Protein AF-A0A7L4GRU5-F1 (afdb_monomer)

Sequence (83 aa):
RDEIAGCLEKAYEKILFSEAARVLFFPNAKKMAEYAKKRGWVLGGDDYYGFSRRQQKAEEATIPSTQLAQQVIEYARQLEMIV

Organism: Podargus strigoides (NCBI:txid8905)

InterPro domains:
  IPR006746 26S proteasome non-ATPase regulatory subunit Rpn12 [PTHR12387] (1-83)
  IPR033464 CSN8/PSMD8/EIF3K [PF10075] (1-59)

Mean predicted aligned error: 11.66 Å

Foldseek 3Di:
DVVQVVVCLAVDQKDALVVQCVSVVPPDSVVSVVVCVVVVFDQDPVRMTGNPPPPPVVPPPPVPVVVVVVVVVVVVVVVVVVD

Radius of gyration: 23.32 Å; Cα contacts (8 Å, |Δi|>4): 46; chains: 1; bounding box: 60×22×48 Å

Structure (mmCIF, N/CA/C/O backbone):
data_AF-A0A7L4GRU5-F1
#
_entry.id   AF-A0A7L4GRU5-F1
#
loop_
_atom_site.group_PDB
_atom_site.id
_atom_site.type_symbol
_atom_site.label_atom_id
_atom_site.label_alt_id
_atom_site.label_comp_id
_atom_site.label_asym_id
_atom_site.label_entity_id
_atom_site.label_seq_id
_atom_site.pdbx_PDB_ins_code
_atom_site.Cartn_x
_atom_site.Cartn_y
_atom_site.Cartn_z
_atom_site.occupancy
_atom_site.B_iso_or_equiv
_atom_site.auth_seq_id
_atom_site.auth_comp_id
_atom_site.auth_asym_id
_atom_site.auth_atom_id
_atom_site.pdbx_PDB_model_num
ATOM 1 N N . ARG A 1 1 ? -0.164 -10.607 8.943 1.00 78.38 1 ARG A N 1
ATOM 2 C CA . ARG A 1 1 ? -1.116 -9.505 8.641 1.00 78.38 1 ARG A CA 1
ATOM 3 C C . ARG A 1 1 ? -0.411 -8.365 7.923 1.00 78.38 1 ARG A C 1
ATOM 5 O O . ARG A 1 1 ? -0.931 -7.929 6.909 1.00 78.38 1 ARG A O 1
ATOM 12 N N . ASP A 1 2 ? 0.782 -7.969 8.370 1.00 82.62 2 ASP A N 1
ATOM 13 C CA . ASP A 1 2 ? 1.577 -6.925 7.709 1.00 82.62 2 ASP A CA 1
ATOM 14 C C . ASP A 1 2 ? 1.968 -7.246 6.260 1.00 82.62 2 ASP A C 1
ATOM 16 O O . ASP A 1 2 ? 1.879 -6.364 5.414 1.00 82.62 2 ASP A O 1
ATOM 20 N N . GLU A 1 3 ? 2.286 -8.504 5.944 1.00 85.38 3 GLU A N 1
ATOM 21 C CA . GLU A 1 3 ? 2.552 -8.930 4.557 1.00 85.38 3 GLU A CA 1
ATOM 22 C C . GLU A 1 3 ? 1.309 -8.846 3.659 1.00 85.38 3 GLU A C 1
ATOM 24 O O . GLU A 1 3 ? 1.385 -8.397 2.520 1.00 85.38 3 GLU A O 1
ATOM 29 N N . ILE A 1 4 ? 0.139 -9.220 4.188 1.00 86.50 4 ILE A N 1
ATOM 30 C CA . ILE A 1 4 ? -1.138 -9.135 3.463 1.00 86.50 4 ILE A CA 1
ATOM 31 C C . ILE A 1 4 ? -1.485 -7.664 3.212 1.00 86.50 4 ILE A C 1
ATOM 33 O O . ILE A 1 4 ? -1.870 -7.308 2.105 1.00 86.50 4 ILE A O 1
ATOM 37 N N . ALA A 1 5 ? -1.286 -6.799 4.211 1.00 84.12 5 ALA A N 1
ATOM 38 C CA . ALA A 1 5 ? -1.458 -5.356 4.068 1.00 84.12 5 ALA A CA 1
ATOM 39 C C . ALA A 1 5 ? -0.486 -4.762 3.034 1.00 84.12 5 ALA A C 1
ATOM 41 O O . ALA A 1 5 ? -0.905 -3.989 2.181 1.00 84.12 5 ALA A O 1
ATOM 42 N N . GLY A 1 6 ? 0.786 -5.173 3.050 1.00 84.44 6 GLY A N 1
ATOM 43 C CA . GLY A 1 6 ? 1.770 -4.744 2.054 1.00 84.44 6 GLY A CA 1
ATOM 44 C C . GLY A 1 6 ? 1.465 -5.252 0.641 1.00 84.44 6 GLY A C 1
ATOM 45 O O . GLY A 1 6 ? 1.745 -4.564 -0.336 1.00 84.44 6 GLY A O 1
ATOM 46 N N . CYS A 1 7 ? 0.868 -6.438 0.510 1.00 85.25 7 CYS A N 1
ATOM 47 C CA . CYS A 1 7 ? 0.382 -6.948 -0.771 1.00 85.25 7 CYS A CA 1
ATOM 48 C C . CYS A 1 7 ? -0.845 -6.163 -1.258 1.00 85.25 7 CYS A C 1
ATOM 50 O O . CYS A 1 7 ? -0.906 -5.802 -2.429 1.00 85.25 7 CYS A O 1
ATOM 52 N N . LEU A 1 8 ? -1.773 -5.823 -0.358 1.00 85.25 8 LEU A N 1
ATOM 53 C CA . LEU A 1 8 ? -2.943 -4.992 -0.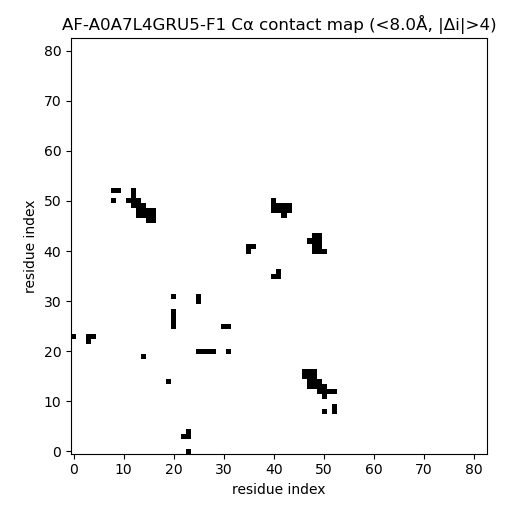658 1.00 85.25 8 LEU A CA 1
ATOM 54 C C . LEU A 1 8 ? -2.548 -3.602 -1.167 1.00 85.25 8 LEU A C 1
ATOM 56 O O . LEU A 1 8 ? -3.056 -3.180 -2.201 1.00 85.25 8 LEU A O 1
ATOM 60 N N . GLU A 1 9 ? -1.604 -2.941 -0.493 1.00 83.44 9 GLU A N 1
ATOM 61 C CA . GLU A 1 9 ? -1.059 -1.634 -0.899 1.00 83.44 9 GLU A CA 1
ATOM 62 C C . GLU A 1 9 ? -0.412 -1.666 -2.294 1.00 83.44 9 GLU A C 1
ATOM 64 O O . GLU A 1 9 ? -0.382 -0.655 -2.991 1.00 83.44 9 GLU A O 1
ATOM 69 N N . LYS A 1 10 ? 0.130 -2.821 -2.706 1.00 82.44 10 LYS A N 1
ATOM 70 C CA . LYS A 1 10 ? 0.766 -3.008 -4.020 1.00 82.44 10 LYS A CA 1
ATOM 71 C C . LYS A 1 10 ? -0.225 -3.410 -5.111 1.00 82.44 10 LYS A C 1
ATOM 73 O O . LYS A 1 10 ? -0.010 -3.068 -6.272 1.00 82.44 10 LYS A O 1
ATOM 78 N N . ALA A 1 11 ? -1.254 -4.176 -4.757 1.00 82.19 11 ALA A N 1
ATOM 79 C CA . ALA A 1 11 ? -2.210 -4.747 -5.701 1.00 82.19 11 ALA A CA 1
ATOM 80 C C . ALA A 1 11 ? -3.375 -3.801 -6.020 1.00 82.19 11 ALA A C 1
ATOM 82 O O . ALA A 1 11 ? -3.898 -3.841 -7.132 1.00 82.19 11 ALA A O 1
ATOM 83 N N . TYR A 1 12 ? -3.774 -2.953 -5.068 1.00 81.56 12 TYR A N 1
ATOM 84 C CA . TYR A 1 12 ? -4.934 -2.076 -5.199 1.00 81.56 12 TYR A CA 1
ATOM 85 C C . TYR A 1 12 ? -4.531 -0.604 -5.141 1.00 81.56 12 TYR A C 1
ATOM 87 O O . TYR A 1 12 ? -3.696 -0.207 -4.340 1.00 81.56 12 TYR A O 1
ATOM 95 N N . GLU A 1 13 ? -5.170 0.218 -5.970 1.00 81.00 13 GLU A N 1
ATOM 96 C CA . GLU A 1 13 ? -5.054 1.684 -5.920 1.00 81.00 13 GLU A CA 1
ATOM 97 C C . GLU A 1 13 ? -6.020 2.285 -4.887 1.00 81.00 13 GLU A C 1
ATOM 99 O O . GLU A 1 13 ? -5.728 3.269 -4.209 1.00 81.00 13 GLU A O 1
ATOM 104 N N . LYS A 1 14 ? -7.177 1.641 -4.712 1.00 85.25 14 LYS A N 1
ATOM 105 C CA . LYS A 1 14 ? -8.134 1.932 -3.649 1.00 85.25 14 LYS A CA 1
ATOM 106 C C . LYS A 1 14 ? -8.831 0.658 -3.188 1.00 85.25 14 LYS A C 1
ATOM 108 O O . LYS A 1 14 ? -9.059 -0.242 -3.995 1.00 85.25 14 LYS A O 1
ATOM 113 N N . ILE A 1 15 ? -9.205 0.593 -1.914 1.00 86.62 15 ILE A N 1
ATOM 114 C CA . ILE A 1 15 ? -9.982 -0.519 -1.343 1.00 86.62 15 ILE A CA 1
ATOM 115 C C . ILE A 1 15 ? -11.063 0.008 -0.400 1.00 86.62 15 ILE A C 1
ATOM 117 O O . ILE A 1 15 ? -10.820 0.967 0.329 1.00 86.62 15 ILE A O 1
ATOM 121 N N . LEU A 1 16 ? -12.241 -0.621 -0.390 1.00 88.62 16 LEU A N 1
ATOM 122 C CA . LEU A 1 16 ? -13.279 -0.311 0.596 1.00 88.62 16 LEU A CA 1
ATOM 123 C C . LEU A 1 16 ? -12.860 -0.744 2.002 1.00 88.62 16 LEU A C 1
ATOM 125 O O . LEU A 1 16 ? -12.190 -1.765 2.190 1.00 88.62 16 LEU A O 1
ATOM 129 N N . PHE A 1 17 ? -13.347 -0.016 3.002 1.00 86.44 17 PHE A N 1
ATOM 130 C CA . PHE A 1 17 ? -13.184 -0.346 4.411 1.00 86.44 17 PHE A CA 1
ATOM 131 C C . PHE A 1 17 ? -13.676 -1.764 4.748 1.00 86.44 17 PHE A C 1
ATOM 133 O O . PHE A 1 17 ? -12.972 -2.522 5.420 1.00 86.44 17 PHE A O 1
ATOM 140 N N . SER A 1 18 ? -14.854 -2.155 4.248 1.00 86.56 18 SER A N 1
ATOM 141 C CA . SER A 1 18 ? -15.436 -3.490 4.459 1.00 86.56 18 SER A CA 1
ATOM 142 C C . SER A 1 18 ? -14.547 -4.611 3.917 1.00 86.56 18 SER A C 1
ATOM 144 O O . SER A 1 18 ? -14.325 -5.624 4.586 1.00 86.56 18 SER A O 1
ATOM 146 N N . GLU A 1 19 ? -13.990 -4.406 2.727 1.00 86.94 19 GLU A N 1
ATOM 147 C CA . GLU A 1 19 ? -13.196 -5.402 2.013 1.00 86.94 19 GLU A CA 1
ATOM 148 C C . GLU A 1 19 ? -11.826 -5.553 2.661 1.00 86.94 19 GLU A C 1
ATOM 150 O O . GLU A 1 19 ? -11.380 -6.670 2.924 1.00 86.94 19 GLU A O 1
ATOM 155 N N . ALA A 1 20 ? -11.195 -4.441 3.029 1.00 87.12 20 ALA A N 1
ATOM 156 C CA . ALA A 1 20 ? 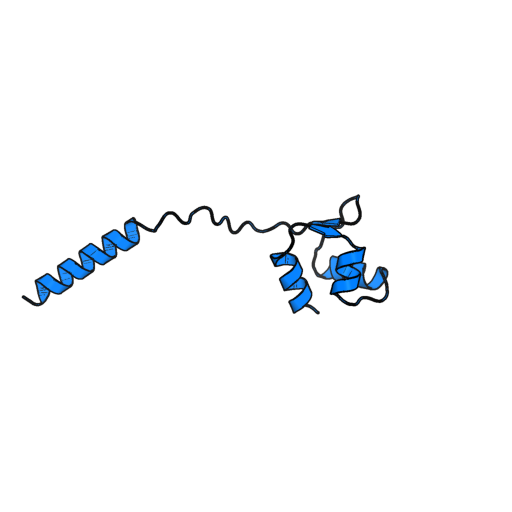-9.946 -4.465 3.774 1.00 87.12 20 ALA A CA 1
ATOM 157 C C . ALA A 1 20 ? -10.118 -5.111 5.163 1.00 87.12 20 ALA A C 1
ATOM 159 O O . ALA A 1 20 ? -9.257 -5.886 5.587 1.00 87.12 20 ALA A O 1
ATOM 160 N N . ALA A 1 21 ? -11.242 -4.876 5.854 1.00 8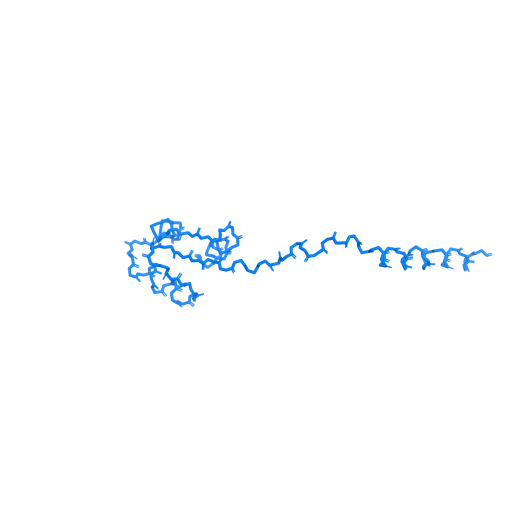7.75 21 ALA A N 1
ATOM 161 C CA . ALA A 1 21 ? -11.545 -5.543 7.122 1.00 87.75 21 ALA A CA 1
ATOM 162 C C . ALA A 1 21 ? -11.682 -7.067 6.956 1.00 87.75 21 ALA A C 1
ATOM 164 O O . ALA A 1 21 ? -11.151 -7.821 7.779 1.00 87.75 21 ALA A O 1
ATOM 165 N N . ARG A 1 22 ? -12.331 -7.523 5.874 1.00 87.38 22 ARG A N 1
ATOM 166 C CA . ARG A 1 22 ? -12.474 -8.948 5.541 1.00 87.38 22 ARG A CA 1
ATOM 167 C C . ARG A 1 22 ? -11.127 -9.590 5.209 1.00 87.38 22 ARG A C 1
ATOM 169 O O . ARG A 1 22 ? -10.795 -10.617 5.793 1.00 87.38 22 ARG A O 1
ATOM 176 N N . VAL A 1 23 ? -10.335 -8.977 4.327 1.00 87.69 23 VAL A N 1
ATOM 177 C CA . VAL A 1 23 ? -9.042 -9.526 3.872 1.00 87.69 23 VAL A CA 1
ATOM 178 C C . VAL A 1 23 ? -8.011 -9.577 5.004 1.00 87.69 23 VAL A C 1
ATOM 180 O O . VAL A 1 23 ? -7.222 -10.516 5.091 1.00 87.69 23 VAL A O 1
ATOM 183 N N . LEU A 1 24 ? -8.022 -8.599 5.912 1.00 87.00 24 LEU A N 1
ATOM 184 C CA . LEU A 1 24 ? -7.126 -8.572 7.075 1.00 87.00 24 LEU A CA 1
ATOM 185 C C . LEU A 1 24 ? -7.675 -9.357 8.283 1.00 87.00 24 LEU A C 1
ATOM 187 O O . LEU A 1 24 ? -6.994 -9.464 9.314 1.00 87.00 24 LEU A O 1
ATOM 191 N N . PHE A 1 25 ? -8.867 -9.950 8.148 1.00 87.31 25 PHE A N 1
ATOM 192 C CA . PHE A 1 25 ? -9.564 -10.724 9.177 1.00 87.31 25 PHE A CA 1
ATOM 193 C C . PHE A 1 25 ? -9.763 -9.938 10.481 1.00 87.31 25 PHE A C 1
ATOM 195 O O . PHE A 1 25 ? -9.487 -10.443 11.577 1.00 87.31 25 PHE A O 1
ATOM 202 N N . PHE A 1 26 ? -10.195 -8.679 10.380 1.00 86.12 26 PHE A N 1
ATOM 203 C CA . PHE A 1 26 ? -10.544 -7.878 11.549 1.00 86.12 26 PHE A CA 1
ATOM 204 C C . PHE A 1 26 ? -12.009 -8.107 11.944 1.00 86.12 26 PHE A C 1
ATOM 206 O O . PHE A 1 26 ? -12.902 -7.851 11.143 1.00 86.12 26 PHE A O 1
ATOM 213 N N . PRO A 1 27 ? -12.284 -8.516 13.197 1.00 82.00 27 PRO A N 1
ATOM 214 C CA . PRO A 1 27 ? -13.652 -8.714 13.677 1.00 82.00 27 PRO A CA 1
ATOM 215 C C . PRO A 1 27 ? -14.354 -7.402 14.057 1.00 82.00 27 PRO A C 1
ATOM 217 O O . PRO A 1 27 ? -15.549 -7.398 14.316 1.00 82.00 27 PRO A O 1
ATOM 220 N N . ASN A 1 28 ? -13.617 -6.291 14.160 1.00 85.50 28 ASN A N 1
ATOM 221 C CA . ASN A 1 28 ? -14.156 -5.010 14.602 1.00 85.50 28 ASN A CA 1
ATOM 222 C C . ASN A 1 28 ? -13.575 -3.867 13.763 1.00 85.50 28 ASN A C 1
ATOM 224 O O . ASN A 1 28 ? -12.352 -3.753 13.627 1.00 85.50 28 ASN A O 1
ATOM 228 N N . ALA A 1 29 ? -14.457 -2.992 13.279 1.00 84.31 29 ALA A N 1
ATOM 229 C CA . ALA A 1 29 ? -14.120 -1.793 12.521 1.00 84.31 29 ALA A CA 1
ATOM 230 C C . ALA A 1 29 ? -13.118 -0.889 13.264 1.00 84.31 29 ALA A C 1
ATOM 232 O O . ALA A 1 29 ? -12.192 -0.353 12.662 1.00 84.31 29 ALA A O 1
ATOM 233 N N . LYS A 1 30 ? -13.219 -0.790 14.597 1.00 85.81 30 LYS A N 1
ATOM 234 C CA . LYS A 1 30 ? -12.292 0.028 15.399 1.00 85.81 30 LYS A CA 1
ATOM 235 C C . LYS A 1 30 ? -10.834 -0.433 15.285 1.00 85.81 30 LYS A C 1
ATOM 237 O O . LYS A 1 30 ? -9.948 0.390 15.087 1.00 85.81 30 LYS A O 1
ATOM 242 N N . LYS A 1 31 ? -10.594 -1.750 15.342 1.00 85.94 31 LYS A N 1
ATOM 243 C CA . LYS A 1 31 ? -9.240 -2.327 15.228 1.00 85.94 31 LYS A CA 1
ATOM 244 C C . LYS A 1 31 ? -8.657 -2.136 13.831 1.00 85.94 31 LYS A C 1
ATOM 246 O O . LYS A 1 31 ? -7.456 -1.939 13.683 1.00 85.94 31 LYS A O 1
ATOM 251 N N . MET A 1 32 ? -9.517 -2.185 12.818 1.00 86.25 32 MET A N 1
ATOM 252 C CA . MET A 1 32 ? -9.140 -1.918 11.437 1.00 86.25 32 MET A CA 1
ATOM 253 C C . MET A 1 32 ? -8.730 -0.448 11.263 1.00 86.25 32 MET A C 1
ATOM 255 O O . MET A 1 32 ? -7.652 -0.176 10.744 1.00 86.25 32 MET A O 1
ATOM 259 N N . ALA A 1 33 ? -9.514 0.491 11.801 1.00 85.38 33 ALA A N 1
ATOM 260 C CA . ALA A 1 33 ? -9.205 1.919 11.748 1.00 85.38 33 ALA A CA 1
ATOM 261 C C . ALA A 1 33 ? -7.904 2.282 12.494 1.00 85.38 33 ALA A C 1
ATOM 263 O O . ALA A 1 33 ? -7.118 3.096 12.009 1.00 85.38 33 ALA A O 1
ATOM 264 N N . GLU A 1 34 ? -7.635 1.664 13.649 1.00 88.06 34 GLU A N 1
ATOM 265 C CA . GLU A 1 34 ? -6.348 1.803 14.351 1.00 88.06 34 GLU A CA 1
ATOM 266 C C . GLU A 1 34 ? -5.178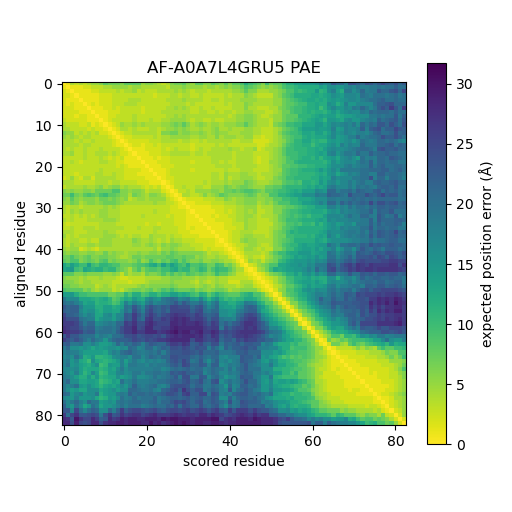 1.276 13.514 1.00 88.06 34 GLU A C 1
ATOM 268 O O . GLU A 1 34 ? -4.123 1.908 13.441 1.00 88.06 34 GLU A O 1
ATOM 273 N N . TYR A 1 35 ? -5.373 0.137 12.846 1.00 87.88 35 TYR A N 1
ATOM 274 C CA . TYR A 1 35 ? -4.365 -0.455 11.973 1.00 87.88 35 TYR A CA 1
ATOM 275 C C . TYR A 1 35 ? -4.082 0.425 10.747 1.00 87.88 35 TYR A C 1
ATOM 277 O O . TYR A 1 35 ? -2.921 0.686 10.430 1.00 87.88 35 TYR A O 1
ATOM 285 N N . ALA A 1 36 ? -5.134 0.952 10.119 1.00 85.56 36 ALA A N 1
ATOM 286 C CA . ALA A 1 36 ? -5.045 1.914 9.028 1.00 85.56 36 ALA A CA 1
ATOM 287 C C . ALA A 1 36 ? -4.265 3.171 9.449 1.00 85.56 36 ALA A C 1
ATOM 289 O O . ALA A 1 36 ? -3.343 3.580 8.747 1.00 85.56 36 ALA A O 1
ATOM 290 N N . LYS A 1 37 ? -4.540 3.726 10.641 1.00 86.00 37 LYS A N 1
A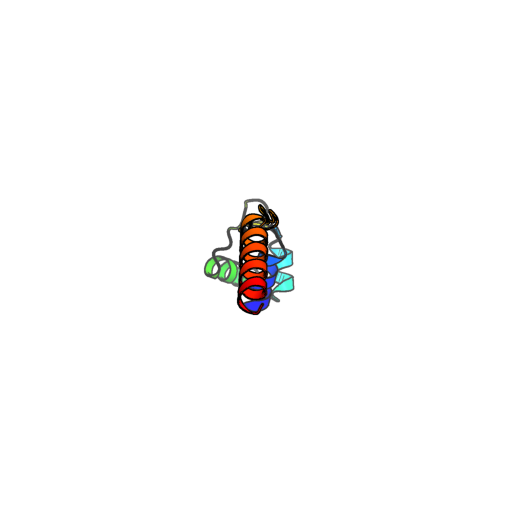TOM 291 C CA . LYS A 1 37 ? -3.776 4.859 11.196 1.00 86.00 37 LYS A CA 1
ATOM 292 C C . LYS A 1 37 ? -2.302 4.525 11.414 1.00 86.00 37 LYS A C 1
ATOM 294 O O . LYS A 1 37 ? -1.447 5.324 11.046 1.00 86.00 37 LYS A O 1
ATOM 299 N N . LYS A 1 38 ? -1.989 3.347 11.968 1.00 88.38 38 LYS A N 1
ATOM 300 C CA . LYS A 1 38 ? -0.601 2.894 12.181 1.00 88.38 38 LYS A CA 1
ATOM 301 C C . LYS A 1 38 ? 0.184 2.784 10.867 1.00 88.38 38 LYS A C 1
ATOM 303 O O . LYS A 1 38 ? 1.384 3.037 10.852 1.00 88.38 38 LYS A O 1
ATOM 308 N N . ARG A 1 39 ? -0.495 2.408 9.781 1.00 83.69 39 ARG A N 1
ATOM 309 C CA . ARG A 1 39 ? 0.057 2.288 8.421 1.00 83.69 39 ARG A CA 1
ATOM 310 C C . ARG A 1 39 ? 0.023 3.588 7.610 1.00 83.69 39 ARG A C 1
ATOM 312 O O . ARG A 1 39 ? 0.605 3.631 6.533 1.00 83.69 39 ARG A O 1
ATOM 319 N N . GLY A 1 40 ? -0.638 4.634 8.107 1.00 82.62 40 GLY A N 1
ATOM 320 C CA . GLY A 1 40 ? -0.799 5.903 7.392 1.00 82.62 40 GLY A CA 1
ATOM 321 C C . GLY A 1 40 ? -1.820 5.855 6.250 1.00 82.62 40 GLY A C 1
ATOM 322 O O . GLY A 1 40 ? -1.761 6.687 5.349 1.00 82.62 40 GLY A O 1
ATOM 323 N N . TRP A 1 41 ? -2.746 4.892 6.258 1.00 86.12 41 TRP A N 1
ATOM 324 C CA . TRP A 1 41 ? -3.821 4.829 5.270 1.00 86.12 41 TRP A CA 1
ATOM 325 C C . TRP A 1 41 ? -4.831 5.950 5.528 1.00 86.12 41 TRP A C 1
ATOM 327 O O . TRP A 1 41 ? -5.332 6.105 6.645 1.00 86.12 41 TRP A O 1
ATOM 337 N N . VAL A 1 42 ? -5.153 6.717 4.488 1.00 80.38 42 VAL A N 1
ATOM 338 C CA . VAL A 1 42 ? -6.123 7.814 4.568 1.00 80.38 42 VAL A CA 1
ATOM 339 C C . VAL A 1 42 ? -7.487 7.294 4.130 1.00 80.38 42 VAL A C 1
ATOM 341 O O . VAL A 1 42 ? -7.618 6.753 3.032 1.00 80.38 42 VAL A O 1
ATOM 344 N N . LEU A 1 43 ? -8.489 7.445 4.997 1.00 81.44 43 LEU A N 1
ATOM 345 C CA . LEU A 1 43 ? -9.880 7.136 4.679 1.00 81.44 43 LEU A CA 1
ATOM 346 C C . LEU A 1 43 ? -10.490 8.336 3.942 1.00 81.44 43 LEU A C 1
ATOM 348 O O . LEU A 1 43 ? -10.557 9.434 4.497 1.00 81.44 43 LEU A O 1
ATOM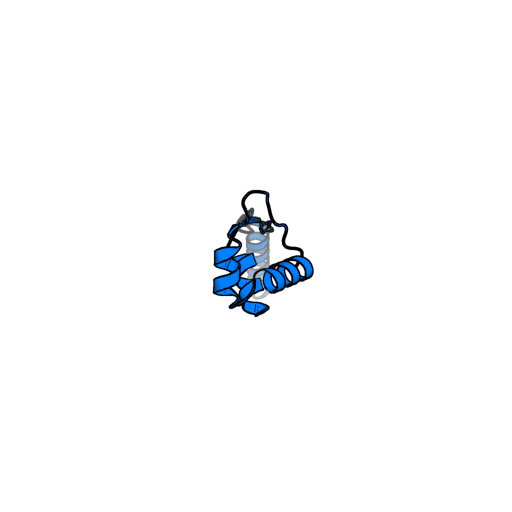 352 N N . GLY A 1 44 ? -10.884 8.139 2.687 1.00 78.62 44 GLY A N 1
ATOM 353 C CA . GLY A 1 44 ? -11.646 9.119 1.916 1.00 78.62 44 GLY A CA 1
ATOM 354 C C . GLY A 1 44 ? -13.106 9.193 2.374 1.00 78.62 44 GLY A C 1
ATOM 355 O O . GLY A 1 44 ? -13.581 8.326 3.101 1.00 78.62 44 GLY A O 1
ATOM 356 N N . GLY A 1 45 ? -13.841 10.209 1.911 1.00 73.56 45 GLY A N 1
ATOM 357 C CA . GLY A 1 45 ? -15.240 10.452 2.304 1.00 73.56 45 GLY A CA 1
ATOM 358 C C . GLY A 1 45 ? -16.262 9.382 1.887 1.00 73.56 45 GLY A C 1
ATOM 359 O O . GLY A 1 45 ? -17.423 9.504 2.250 1.00 73.56 45 GLY A O 1
ATOM 360 N N . ASP A 1 46 ? -15.840 8.350 1.153 1.00 77.06 46 ASP A N 1
ATOM 361 C CA . ASP A 1 46 ? -16.680 7.258 0.629 1.00 77.06 46 ASP A CA 1
ATOM 362 C C . ASP A 1 46 ? -16.269 5.893 1.242 1.00 77.06 46 ASP A C 1
ATOM 364 O O . ASP A 1 46 ? -16.449 4.836 0.656 1.00 77.06 46 ASP A O 1
ATOM 368 N N . ASP A 1 47 ? -15.620 5.901 2.415 1.00 82.50 47 ASP A N 1
ATOM 369 C CA . ASP A 1 47 ? -15.095 4.700 3.095 1.00 82.50 47 ASP A CA 1
ATOM 370 C C . ASP A 1 47 ? -14.047 3.901 2.291 1.00 82.50 47 ASP A C 1
ATOM 372 O O . ASP A 1 47 ? -13.832 2.705 2.508 1.00 82.50 47 ASP A O 1
ATOM 376 N N . TYR A 1 48 ? -13.330 4.566 1.382 1.00 84.50 48 TYR A N 1
ATOM 377 C CA . TYR A 1 48 ? -12.202 3.975 0.659 1.00 84.50 48 TYR A CA 1
ATOM 378 C C . TYR A 1 48 ? -10.869 4.380 1.277 1.00 8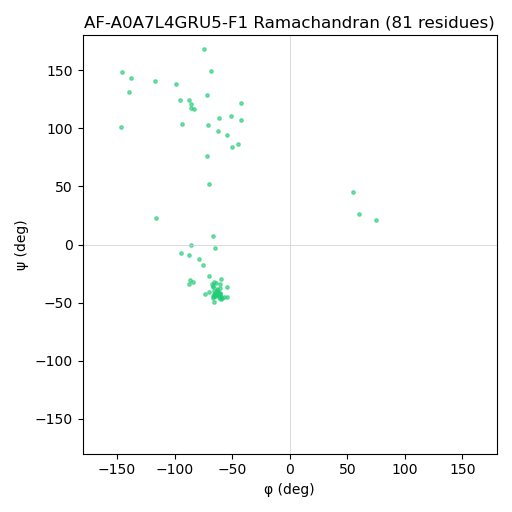4.50 48 TYR A C 1
ATOM 380 O O . TYR A 1 48 ? -10.630 5.552 1.569 1.00 84.50 48 TYR A O 1
ATOM 388 N N . TYR A 1 49 ? -9.956 3.420 1.375 1.00 84.38 49 TYR A N 1
ATOM 389 C CA . TYR A 1 49 ? -8.539 3.689 1.560 1.00 84.38 49 TYR A CA 1
ATOM 390 C C . TYR A 1 49 ? -7.888 3.903 0.206 1.00 84.38 49 TYR A C 1
ATOM 392 O O . TYR A 1 49 ? -7.931 3.020 -0.651 1.00 84.38 49 TYR A O 1
ATOM 400 N N . GLY A 1 50 ? -7.302 5.084 0.021 1.00 78.69 50 GLY A N 1
ATOM 401 C CA . GLY A 1 50 ? -6.470 5.388 -1.135 1.00 78.69 50 GLY A CA 1
ATOM 402 C C . GLY A 1 50 ? -5.041 4.932 -0.880 1.00 78.69 50 GLY A C 1
ATOM 403 O O . GLY A 1 50 ? -4.373 5.451 0.017 1.00 78.69 50 GLY A O 1
ATOM 404 N N . PHE A 1 51 ? -4.559 3.991 -1.682 1.00 79.38 51 PHE A N 1
ATOM 405 C CA . PHE A 1 51 ? -3.142 3.689 -1.763 1.00 79.38 51 PHE A CA 1
ATOM 406 C C . PHE A 1 51 ? -2.608 4.520 -2.905 1.00 79.38 51 PHE A C 1
ATOM 408 O O . PHE A 1 51 ? -2.845 4.222 -4.073 1.00 79.38 51 PHE A O 1
ATOM 415 N N . SER A 1 52 ? -1.914 5.607 -2.565 1.00 62.69 52 SER A N 1
ATOM 416 C CA . SER A 1 52 ? -1.146 6.317 -3.572 1.00 62.69 52 SER A CA 1
ATOM 417 C C . SER A 1 52 ? -0.105 5.323 -4.051 1.00 62.69 52 SER A C 1
ATOM 419 O O . SER A 1 52 ? 0.900 5.077 -3.375 1.00 62.69 52 SER A O 1
ATOM 421 N N . ARG A 1 53 ? -0.393 4.674 -5.185 1.00 61.44 53 ARG A N 1
ATOM 422 C CA . ARG A 1 53 ? 0.600 3.943 -5.941 1.00 61.44 53 ARG A CA 1
ATOM 423 C C . ARG A 1 53 ? 1.688 4.992 -6.076 1.00 61.44 53 ARG A C 1
ATOM 425 O O . ARG A 1 53 ? 1.520 5.975 -6.797 1.00 61.44 53 ARG A O 1
ATOM 432 N N . ARG A 1 54 ? 2.827 4.798 -5.399 1.00 51.41 54 ARG A N 1
ATOM 433 C CA . ARG A 1 54 ? 4.065 5.159 -6.069 1.00 51.41 54 ARG A CA 1
ATOM 434 C C . ARG A 1 54 ? 3.935 4.359 -7.345 1.00 51.41 54 ARG A C 1
ATOM 436 O O . ARG A 1 54 ? 4.209 3.162 -7.368 1.00 51.41 54 ARG A O 1
ATOM 443 N N . GLN A 1 55 ? 3.410 5.010 -8.379 1.00 49.53 55 GLN A N 1
ATOM 444 C CA . GLN A 1 55 ? 3.904 4.851 -9.708 1.00 49.53 55 GLN A CA 1
ATOM 445 C C . GLN A 1 55 ? 5.420 4.925 -9.489 1.00 49.53 55 GLN A C 1
ATOM 447 O O . GLN A 1 55 ? 6.049 5.969 -9.598 1.00 49.53 55 GLN A O 1
ATOM 452 N N . GLN A 1 56 ? 6.032 3.778 -9.186 1.00 48.06 56 GLN A N 1
ATOM 453 C CA . GLN A 1 56 ? 7.057 3.294 -10.070 1.00 48.06 56 GLN A CA 1
ATOM 454 C C . GLN A 1 56 ? 6.375 3.358 -11.420 1.00 48.06 56 GLN A C 1
ATOM 456 O O . GLN A 1 56 ? 5.666 2.448 -11.848 1.00 48.06 56 GLN A O 1
ATOM 461 N N . LYS A 1 57 ? 6.438 4.568 -11.974 1.00 45.97 57 LYS A N 1
ATOM 462 C CA . LYS A 1 57 ? 6.350 4.816 -13.370 1.00 45.97 57 LYS A CA 1
ATOM 463 C C . LYS A 1 57 ? 7.228 3.705 -13.920 1.00 45.97 57 LYS A C 1
ATOM 465 O O . LYS A 1 57 ? 8.432 3.674 -13.714 1.00 45.97 57 LYS A O 1
ATOM 470 N N . ALA A 1 58 ? 6.567 2.727 -14.516 1.00 46.72 58 ALA A N 1
ATOM 471 C CA . ALA A 1 58 ? 7.180 1.971 -15.581 1.00 46.72 58 ALA A CA 1
ATOM 472 C C . ALA A 1 58 ? 7.403 2.899 -16.803 1.00 46.72 58 ALA A C 1
ATOM 474 O O . ALA A 1 58 ? 7.777 2.434 -17.868 1.00 46.72 58 ALA A O 1
ATOM 475 N N . GLU A 1 59 ? 7.165 4.212 -16.670 1.00 48.56 59 GLU A N 1
ATOM 476 C CA . GLU A 1 59 ? 7.909 5.252 -17.374 1.00 48.56 59 GLU A CA 1
ATOM 477 C C . GLU A 1 59 ? 9.316 5.274 -16.746 1.00 48.56 59 GLU A C 1
ATOM 479 O O . GLU A 1 59 ? 9.504 5.705 -15.619 1.00 48.56 59 GLU A O 1
ATOM 484 N N . GLU A 1 60 ? 10.359 4.741 -17.341 1.00 48.94 60 GLU A N 1
ATOM 485 C CA . GLU A 1 60 ? 10.621 4.581 -18.749 1.00 48.94 60 GLU A CA 1
ATOM 486 C C . GLU A 1 60 ? 11.400 3.278 -18.879 1.00 48.94 60 GLU A C 1
ATOM 488 O O . GLU A 1 60 ? 12.607 3.234 -18.665 1.00 48.94 60 GLU A O 1
ATOM 493 N N . ALA A 1 61 ? 10.733 2.200 -19.281 1.00 52.16 61 ALA A N 1
ATOM 494 C CA . ALA A 1 61 ? 11.427 1.145 -20.010 1.00 52.16 61 ALA A CA 1
ATOM 495 C C . ALA A 1 61 ? 11.795 1.668 -21.414 1.00 52.16 61 ALA A C 1
ATOM 497 O O . ALA A 1 61 ? 11.463 1.062 -22.431 1.00 52.16 61 ALA A O 1
ATOM 498 N N . THR A 1 62 ? 12.453 2.829 -21.492 1.00 59.31 62 THR A N 1
ATOM 499 C CA . THR A 1 62 ? 13.324 3.116 -22.618 1.00 59.31 62 THR A CA 1
ATOM 500 C C . THR A 1 62 ? 14.371 2.024 -22.529 1.00 59.31 62 THR A C 1
ATOM 502 O O . THR A 1 62 ? 15.126 1.940 -21.562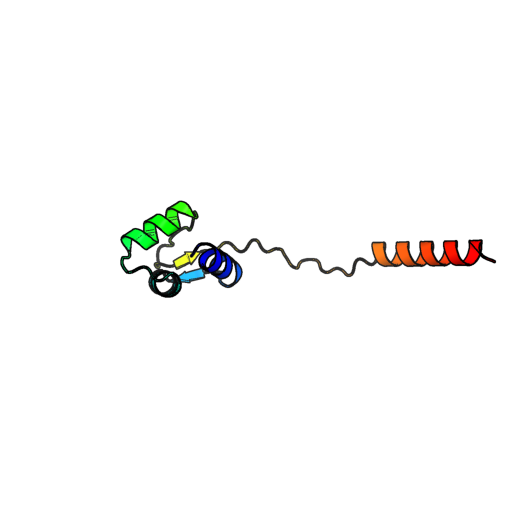 1.00 59.31 62 THR A O 1
ATOM 505 N N . ILE A 1 63 ? 14.325 1.082 -23.472 1.00 62.66 63 ILE A N 1
ATOM 506 C CA . ILE A 1 63 ? 15.388 0.090 -23.640 1.00 62.66 63 ILE A CA 1
ATOM 507 C C . ILE A 1 63 ? 16.696 0.873 -23.484 1.00 62.66 63 ILE A C 1
ATOM 509 O O . ILE A 1 63 ? 16.839 1.868 -24.202 1.00 62.66 63 ILE A O 1
ATOM 513 N N . PRO A 1 64 ? 17.586 0.525 -22.533 1.00 75.19 64 PRO A N 1
ATOM 514 C CA . PRO A 1 64 ? 18.756 1.335 -22.225 1.00 75.19 64 PRO A CA 1
ATOM 515 C C . PRO A 1 64 ? 19.756 1.203 -23.377 1.00 75.19 64 PRO A C 1
ATOM 517 O O . PRO A 1 64 ? 20.740 0.469 -23.322 1.00 75.19 64 PRO A O 1
ATOM 520 N N . SER A 1 65 ? 19.454 1.890 -24.476 1.00 75.62 65 SER A N 1
ATOM 521 C CA . SER A 1 65 ? 20.138 1.820 -25.762 1.00 75.62 65 SER A CA 1
ATOM 522 C C . SER A 1 65 ? 21.573 2.303 -25.635 1.00 75.62 65 SER A C 1
ATOM 524 O O . SER A 1 65 ? 22.465 1.755 -26.273 1.00 75.62 65 SER A O 1
ATOM 526 N N . THR A 1 66 ? 21.808 3.268 -24.745 1.00 80.75 66 THR A N 1
ATOM 527 C CA . THR A 1 66 ? 23.138 3.753 -24.376 1.00 80.75 66 THR A CA 1
ATOM 528 C C . THR A 1 66 ? 23.962 2.684 -23.662 1.00 80.75 66 THR A C 1
ATOM 530 O O . THR A 1 66 ? 25.121 2.495 -24.018 1.00 80.75 66 THR A O 1
ATOM 533 N N . GLN A 1 67 ? 23.375 1.945 -22.712 1.00 83.06 67 GLN A N 1
ATOM 534 C CA . GLN A 1 67 ? 24.070 0.858 -22.011 1.00 83.06 67 GLN A CA 1
ATOM 535 C C . GLN A 1 67 ? 24.391 -0.296 -22.967 1.00 83.06 67 GLN A C 1
ATOM 537 O O . GLN A 1 67 ? 25.522 -0.770 -22.991 1.00 83.06 67 GLN A O 1
ATOM 542 N N . LEU A 1 68 ? 23.434 -0.688 -23.814 1.00 85.00 68 LEU A N 1
ATOM 543 C CA . LEU A 1 68 ? 23.640 -1.717 -24.839 1.00 85.00 68 LEU A CA 1
ATOM 544 C C . LEU A 1 68 ? 24.729 -1.317 -25.844 1.00 85.00 68 LEU A C 1
ATOM 546 O O . LEU A 1 68 ? 25.595 -2.126 -26.164 1.00 85.00 68 LEU A O 1
ATOM 550 N N . ALA A 1 69 ? 24.727 -0.067 -26.318 1.00 87.56 69 ALA A N 1
ATOM 551 C CA . ALA A 1 69 ? 25.749 0.429 -27.237 1.00 87.56 69 ALA A CA 1
ATOM 552 C C . ALA A 1 69 ? 27.149 0.418 -26.604 1.00 87.56 69 ALA A C 1
ATOM 554 O O . ALA A 1 69 ? 28.104 -0.014 -27.247 1.00 87.56 69 ALA A O 1
ATOM 555 N N . GLN A 1 70 ? 27.273 0.838 -25.340 1.00 89.38 70 GLN A N 1
ATOM 556 C CA . GLN A 1 70 ? 28.539 0.775 -24.602 1.00 89.38 70 GLN A CA 1
ATOM 557 C C . GLN A 1 70 ? 29.040 -0.663 -24.466 1.00 89.38 70 GLN A C 1
ATOM 559 O O . GLN A 1 70 ? 30.200 -0.925 -24.772 1.00 89.38 70 GLN A O 1
ATOM 564 N N . GLN A 1 71 ? 28.155 -1.595 -24.100 1.00 89.75 71 GLN A N 1
ATOM 565 C CA . GLN A 1 71 ? 28.494 -3.013 -23.997 1.00 89.75 71 GLN A CA 1
ATOM 566 C C . GLN A 1 71 ? 29.005 -3.571 -25.330 1.00 89.75 71 GLN A C 1
ATOM 568 O O . GLN A 1 71 ? 30.040 -4.229 -25.355 1.00 89.75 71 GLN A O 1
ATOM 573 N N . VAL A 1 72 ? 28.337 -3.275 -26.452 1.00 91.25 72 VAL A N 1
ATOM 574 C CA . VAL A 1 72 ? 28.766 -3.739 -27.786 1.00 91.25 72 VAL A CA 1
ATOM 575 C C . VAL A 1 72 ? 30.148 -3.192 -28.163 1.00 91.25 72 VAL A C 1
ATOM 577 O O . VAL A 1 72 ? 30.971 -3.943 -28.684 1.00 91.25 72 VAL A O 1
ATOM 580 N N . ILE A 1 73 ? 30.432 -1.919 -27.870 1.00 91.38 73 ILE A N 1
ATOM 581 C CA . ILE A 1 73 ? 31.750 -1.310 -28.122 1.00 91.38 73 ILE A CA 1
ATOM 582 C C . ILE A 1 73 ? 32.835 -1.976 -27.263 1.00 91.38 73 ILE A C 1
ATOM 584 O O . ILE A 1 73 ? 33.920 -2.275 -27.762 1.00 91.38 73 ILE A O 1
ATOM 588 N N . GLU A 1 74 ? 32.554 -2.235 -25.986 1.00 91.69 74 GLU A N 1
ATOM 589 C CA . GLU A 1 74 ? 33.488 -2.912 -25.079 1.00 91.69 74 GLU A CA 1
ATOM 590 C C . GLU A 1 74 ? 33.774 -4.349 -25.513 1.00 91.69 74 GLU A C 1
ATOM 592 O O . GLU A 1 74 ? 34.937 -4.754 -25.554 1.00 91.69 74 GLU A O 1
ATOM 597 N N . TYR A 1 75 ? 32.736 -5.100 -25.895 1.00 89.56 75 TYR A N 1
ATOM 598 C CA . TYR A 1 75 ? 32.894 -6.451 -26.428 1.00 89.56 75 TYR A CA 1
ATOM 599 C C . TYR A 1 75 ? 33.731 -6.454 -27.710 1.00 89.56 75 TYR A C 1
ATOM 601 O O . TYR A 1 75 ? 34.645 -7.269 -27.829 1.00 89.56 75 TYR A O 1
ATOM 609 N N . ALA A 1 76 ? 33.482 -5.525 -28.638 1.00 90.00 76 ALA A N 1
ATOM 610 C CA . ALA A 1 76 ? 34.278 -5.397 -29.858 1.00 90.00 76 ALA A CA 1
ATOM 611 C C . ALA A 1 76 ? 35.755 -5.094 -29.549 1.00 90.00 76 ALA A C 1
ATOM 613 O O . ALA A 1 76 ? 36.641 -5.777 -30.059 1.00 90.00 76 ALA A O 1
ATOM 614 N N . ARG A 1 77 ? 36.029 -4.150 -28.636 1.00 86.38 77 ARG A N 1
ATOM 615 C CA . ARG A 1 77 ? 37.395 -3.814 -28.200 1.00 86.38 77 ARG A CA 1
ATOM 616 C C . ARG A 1 77 ? 38.111 -5.007 -27.561 1.00 86.38 77 ARG A C 1
ATOM 618 O O . ARG A 1 77 ? 39.300 -5.202 -27.794 1.00 86.38 77 ARG A O 1
ATOM 625 N N . GLN A 1 78 ? 37.420 -5.778 -26.722 1.00 84.88 78 GLN A N 1
ATOM 626 C CA . GLN A 1 78 ? 38.010 -6.957 -26.085 1.00 84.88 78 GLN A CA 1
ATOM 627 C C . GLN A 1 78 ? 38.364 -8.026 -27.117 1.00 84.88 78 GLN A C 1
ATOM 629 O O . GLN A 1 78 ? 39.448 -8.585 -27.019 1.00 84.88 78 GLN A O 1
ATOM 634 N N . LEU A 1 79 ? 37.499 -8.267 -28.109 1.00 85.06 79 LEU A N 1
ATOM 635 C CA . LEU A 1 79 ? 37.745 -9.229 -29.189 1.00 85.06 79 LEU A CA 1
ATOM 636 C C . LEU A 1 79 ? 38.901 -8.810 -30.108 1.00 85.06 79 LEU A C 1
ATOM 638 O O . LEU A 1 79 ? 39.673 -9.668 -30.524 1.00 85.06 79 LEU A O 1
ATOM 642 N N . GLU A 1 80 ? 39.062 -7.514 -30.386 1.00 76.06 80 GLU A N 1
ATOM 643 C CA . GLU A 1 80 ? 40.212 -7.007 -31.151 1.00 76.06 80 GLU A CA 1
ATOM 644 C C . GLU A 1 80 ? 41.534 -7.092 -30.375 1.00 76.06 80 GLU A C 1
ATOM 646 O O . GLU A 1 80 ? 42.584 -7.218 -30.986 1.00 76.06 80 GLU A O 1
ATOM 651 N N . MET A 1 81 ? 41.511 -7.057 -29.038 1.00 71.56 81 MET A N 1
ATOM 652 C CA . MET A 1 81 ? 42.724 -7.141 -28.210 1.00 71.56 81 MET A CA 1
ATOM 653 C C . MET A 1 81 ? 43.313 -8.563 -28.130 1.00 71.56 81 MET A C 1
ATOM 655 O O . MET A 1 81 ? 44.458 -8.726 -27.711 1.00 71.56 81 MET A O 1
ATOM 659 N N . ILE A 1 82 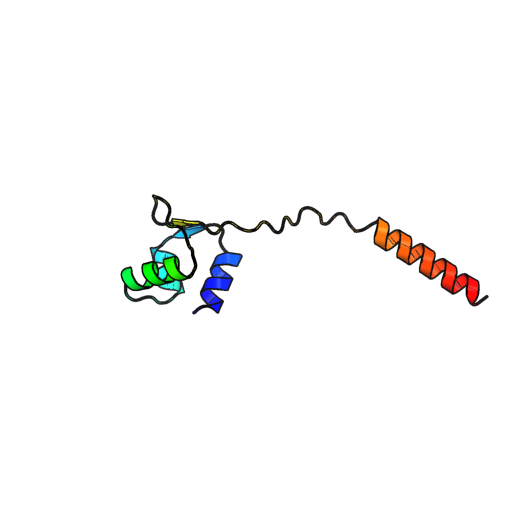? 42.525 -9.587 -28.477 1.00 66.94 82 ILE A N 1
ATOM 660 C CA . ILE A 1 82 ? 42.936 -11.004 -28.475 1.00 66.94 82 ILE A CA 1
ATOM 661 C C . ILE A 1 82 ? 43.441 -11.491 -29.844 1.00 66.94 82 ILE A C 1
ATOM 663 O O . ILE A 1 82 ? 43.912 -12.627 -29.922 1.00 66.94 82 ILE A O 1
ATOM 667 N N . VAL A 1 83 ? 43.326 -10.673 -30.898 1.00 54.22 83 VAL A N 1
ATOM 668 C CA . VAL A 1 83 ? 43.870 -10.929 -32.248 1.00 54.22 83 VAL A CA 1
ATOM 669 C C . VAL A 1 83 ? 45.251 -10.298 -32.369 1.00 54.22 83 VAL A C 1
ATOM 671 O O . VAL A 1 83 ? 46.146 -10.980 -32.914 1.00 54.22 83 VAL A O 1
#

Secondary structure (DSSP, 8-state):
-HHHHHHHHHH-SEEEHHHHHHHTT-SSHHHHHHHHHHHTPEEPTTSEEE--------TT----HHHHHHHHHHHHHHHHHT-

Solvent-accessible surface area (backbone atoms only — not comparable to full-atom values): 4975 Å² total; per-residue (Å²): 102,69,66,59,51,55,47,45,50,71,74,35,56,60,45,46,53,70,56,52,28,59,77,67,68,46,95,43,70,68,61,43,53,52,49,32,56,76,72,66,49,49,74,46,101,81,49,27,34,57,33,79,63,76,67,72,52,73,72,70,77,61,73,61,57,68,60,53,52,51,50,53,53,51,53,51,53,55,58,62,73,75,109

pLDDT: mean 79.28, std 12.25, range [45.97, 91.69]

Nearest PDB structures (foldseek):
  9e8g-assembly1_d  TM=7.038E-01  e=3.919E-10  Homo sapiens
  9e8l-assembly1_d  TM=7.212E-01  e=9.283E-10  Homo sapiens
  6fvv-assembly1_T  TM=6.124E-01  e=3.102E-04  Saccharomyces cerevisiae S288C
  5wvk-assembly1_T  TM=6.257E-01  e=1.053E-03  Saccharomyces cerevisiae S288C
  8ppl-assembly1_I3  TM=8.179E-01  e=5.463E-01  Homo sapiens